Protein AF-A0A542SHE3-F1 (afdb_monomer_lite)

Radius of gyration: 23.33 Å; chains: 1; bounding box: 45×23×70 Å

pLDDT: mean 81.87, std 11.42, range [52.44, 94.69]

Foldseek 3Di:
DVVVVLVVLQVVLLVVQLVVQLCVVPPPPPDDDDPVVVVVSSVVSSVVVVVVLCVPPVVVLVLVLVLLVVLLVLLVLLLVCLVVVHQDDVVSLVVLVCVPVVCVDDRADPVSSVSSVVSSVLSVCVNVVNDDSVVSNVVSVVSSVVSVVVSVVSVDPSVSDPVVVVVD

Structure (mmCIF, N/CA/C/O backbone):
data_AF-A0A542SHE3-F1
#
_entry.id   AF-A0A542SHE3-F1
#
loop_
_atom_site.group_PDB
_atom_site.id
_atom_site.type_symbol
_atom_site.label_atom_id
_atom_site.label_alt_id
_atom_site.label_comp_id
_atom_site.label_asym_id
_atom_site.label_entity_id
_atom_site.label_seq_id
_atom_site.pdbx_PDB_ins_code
_atom_site.Cartn_x
_atom_site.Cartn_y
_atom_site.Cartn_z
_atom_site.occupancy
_atom_site.B_iso_or_equiv
_atom_site.auth_seq_id
_atom_site.auth_comp_id
_atom_site.auth_asym_id
_atom_site.auth_atom_id
_atom_site.pdbx_PDB_model_num
ATOM 1 N N . MET A 1 1 ? -11.956 3.349 -21.444 1.00 54.44 1 MET A N 1
ATOM 2 C CA . MET A 1 1 ? -11.222 4.499 -22.030 1.00 54.44 1 MET A CA 1
ATOM 3 C C . MET A 1 1 ? -9.915 4.855 -21.310 1.00 54.44 1 MET A C 1
ATOM 5 O O . MET A 1 1 ? -8.977 5.248 -21.987 1.00 54.44 1 MET A O 1
ATOM 9 N N . LYS A 1 2 ? -9.800 4.732 -19.973 1.00 64.06 2 LYS A N 1
ATOM 10 C CA . LYS A 1 2 ? -8.518 4.978 -19.272 1.00 64.06 2 LYS A CA 1
ATOM 11 C C . LYS A 1 2 ? -7.463 3.900 -19.569 1.00 64.06 2 LYS A C 1
ATOM 13 O O . LYS A 1 2 ? -6.350 4.257 -19.925 1.00 64.06 2 LYS A O 1
ATOM 18 N N . LEU A 1 3 ? -7.830 2.614 -19.522 1.00 66.06 3 LEU A N 1
ATOM 19 C CA . LEU A 1 3 ? -6.907 1.492 -19.765 1.00 66.06 3 LEU A CA 1
ATOM 20 C C . LEU A 1 3 ? -6.211 1.571 -21.133 1.00 66.06 3 LEU A C 1
ATOM 22 O O . LEU A 1 3 ? -4.993 1.491 -21.202 1.00 66.06 3 LEU A O 1
ATOM 26 N N . THR A 1 4 ? -6.973 1.795 -22.207 1.00 71.81 4 THR A N 1
ATOM 27 C CA . THR A 1 4 ? -6.429 1.910 -23.569 1.00 71.81 4 THR A CA 1
ATOM 28 C C . THR A 1 4 ? -5.427 3.052 -23.681 1.00 71.81 4 THR A C 1
ATOM 30 O O . THR A 1 4 ? -4.338 2.838 -24.191 1.00 71.81 4 THR A O 1
ATOM 33 N N . LYS A 1 5 ? -5.721 4.224 -23.099 1.00 73.50 5 LYS A N 1
ATOM 34 C CA . LYS A 1 5 ? -4.760 5.337 -23.034 1.00 73.50 5 LYS A CA 1
ATOM 35 C C . LYS A 1 5 ? -3.462 4.950 -22.320 1.00 73.50 5 LYS A C 1
ATOM 37 O O . LYS A 1 5 ? -2.396 5.308 -22.800 1.00 73.50 5 LYS A O 1
ATOM 42 N N . HIS A 1 6 ? -3.546 4.215 -21.207 1.00 68.75 6 HIS A N 1
ATOM 43 C CA . HIS A 1 6 ? -2.362 3.799 -20.446 1.00 68.75 6 HIS A CA 1
ATOM 44 C C . HIS A 1 6 ? -1.506 2.813 -21.247 1.00 68.75 6 HIS A C 1
ATOM 46 O O . HIS A 1 6 ? -0.297 2.986 -21.355 1.00 68.75 6 HIS A O 1
ATOM 52 N N . VAL A 1 7 ? -2.141 1.824 -21.875 1.00 70.38 7 VAL A N 1
ATOM 53 C CA . VAL A 1 7 ? -1.443 0.846 -22.716 1.00 70.38 7 VAL A CA 1
ATOM 54 C C . VAL A 1 7 ? -0.779 1.530 -23.915 1.00 70.38 7 VAL A C 1
ATOM 56 O O . VAL A 1 7 ? 0.398 1.297 -24.166 1.00 70.38 7 VAL A O 1
ATOM 59 N N . THR A 1 8 ? -1.481 2.423 -24.620 1.00 76.88 8 THR A N 1
ATOM 60 C CA . THR A 1 8 ? -0.921 3.132 -25.783 1.00 76.88 8 THR A CA 1
ATOM 61 C C . THR A 1 8 ? 0.242 4.052 -25.406 1.00 76.88 8 THR A C 1
ATOM 63 O O . THR A 1 8 ? 1.255 4.051 -26.100 1.00 76.88 8 THR A O 1
ATOM 66 N N . LEU A 1 9 ? 0.135 4.798 -24.299 1.00 78.12 9 LEU A N 1
ATOM 67 C CA . LEU A 1 9 ? 1.232 5.635 -23.792 1.00 78.12 9 LEU A CA 1
ATOM 68 C C . LEU A 1 9 ? 2.467 4.801 -23.446 1.00 78.12 9 LEU A C 1
ATOM 70 O O . LEU A 1 9 ? 3.574 5.181 -23.811 1.00 78.12 9 LEU A O 1
ATOM 74 N N . TYR A 1 10 ? 2.274 3.647 -22.804 1.00 74.75 10 TYR A N 1
ATOM 75 C CA . TYR A 1 10 ? 3.375 2.750 -22.468 1.00 74.75 10 TYR A CA 1
ATOM 76 C C . TYR A 1 10 ? 4.070 2.181 -23.713 1.00 74.75 10 TYR A C 1
ATOM 78 O O . TYR A 1 10 ? 5.296 2.158 -23.779 1.00 74.75 10 TYR A O 1
ATOM 86 N N . PHE A 1 11 ? 3.305 1.778 -24.733 1.00 77.62 11 PHE A N 1
ATOM 87 C CA . PHE A 1 11 ? 3.881 1.314 -26.000 1.00 77.62 11 PHE A CA 1
ATOM 88 C C . PHE A 1 11 ? 4.666 2.412 -26.727 1.00 77.62 11 PHE A C 1
ATOM 90 O O . PHE A 1 11 ? 5.756 2.145 -27.230 1.00 77.62 11 PHE A O 1
ATOM 97 N N . LEU A 1 12 ? 4.148 3.644 -26.756 1.00 82.94 12 LEU A N 1
ATOM 98 C CA . LEU A 1 12 ? 4.861 4.787 -27.333 1.00 82.94 12 LEU A CA 1
ATOM 99 C C . LEU A 1 12 ? 6.160 5.088 -26.580 1.00 82.94 12 LEU A C 1
ATOM 101 O O . LEU A 1 12 ? 7.180 5.347 -27.213 1.00 82.94 12 LEU A O 1
ATOM 105 N N . GLU A 1 13 ? 6.140 5.014 -25.248 1.00 80.69 13 GLU A N 1
ATOM 106 C CA . GLU A 1 13 ? 7.330 5.200 -24.417 1.00 80.69 13 GLU A CA 1
ATOM 107 C C . GLU A 1 13 ? 8.415 4.178 -24.758 1.00 80.69 13 GLU A C 1
ATOM 109 O O . GLU A 1 13 ? 9.558 4.555 -25.007 1.00 80.69 13 GLU A O 1
ATOM 114 N N . ILE A 1 14 ? 8.047 2.895 -24.831 1.00 81.88 14 ILE A N 1
ATOM 115 C CA . ILE A 1 14 ? 8.978 1.822 -25.183 1.00 81.88 14 ILE A CA 1
ATOM 116 C C . ILE A 1 14 ? 9.610 2.093 -26.548 1.00 81.88 14 ILE A C 1
ATOM 118 O O . ILE A 1 14 ? 10.832 2.040 -26.671 1.00 81.88 14 ILE A O 1
ATOM 122 N N . LEU A 1 15 ? 8.805 2.403 -27.568 1.00 82.50 15 LEU A N 1
ATOM 123 C CA . LEU A 1 15 ? 9.314 2.675 -28.914 1.00 82.50 15 LEU A CA 1
ATOM 124 C C . LEU A 1 15 ? 10.266 3.874 -28.924 1.00 82.50 15 LEU A C 1
ATOM 126 O O . LEU A 1 15 ? 11.344 3.802 -29.508 1.00 82.50 15 LEU A O 1
ATOM 130 N N . PHE A 1 16 ? 9.907 4.956 -28.238 1.00 85.38 16 PHE A N 1
ATOM 131 C CA . PHE A 1 16 ? 10.727 6.160 -28.192 1.00 85.38 16 PHE A CA 1
ATOM 132 C C . PHE A 1 16 ? 12.058 5.926 -27.467 1.00 85.38 16 PHE A C 1
ATOM 134 O O . PHE A 1 16 ? 13.121 6.249 -27.996 1.00 85.38 16 PHE A O 1
ATOM 141 N N . VAL A 1 17 ? 12.025 5.301 -26.287 1.00 83.75 17 VAL A N 1
ATOM 142 C CA . VAL A 1 17 ? 13.231 5.055 -25.486 1.00 83.75 17 VAL A CA 1
ATOM 143 C C . VAL A 1 17 ? 14.146 4.031 -26.151 1.00 83.75 17 VAL A C 1
ATOM 145 O O . VAL A 1 17 ? 15.357 4.233 -26.188 1.00 83.75 17 VAL A O 1
ATOM 148 N N . THR A 1 18 ? 13.594 2.962 -26.728 1.00 83.94 18 THR A N 1
ATOM 149 C CA . THR A 1 18 ? 14.404 1.981 -27.469 1.00 83.94 18 THR A CA 1
ATOM 150 C C . THR A 1 18 ? 15.080 2.612 -28.681 1.00 83.94 18 THR A C 1
ATOM 152 O O . THR A 1 18 ? 16.268 2.381 -28.882 1.00 83.94 18 THR A O 1
ATOM 155 N N . THR A 1 19 ? 14.384 3.487 -29.413 1.00 82.81 19 THR A N 1
ATOM 156 C CA . THR A 1 19 ? 14.971 4.238 -30.534 1.00 82.81 19 THR A CA 1
ATOM 157 C C . THR A 1 19 ? 16.119 5.142 -30.072 1.00 82.81 19 THR A C 1
ATOM 159 O O . THR A 1 19 ? 17.176 5.156 -30.698 1.00 82.81 19 THR A O 1
ATOM 162 N N . ILE A 1 20 ? 15.957 5.850 -28.946 1.00 84.44 20 ILE A N 1
ATOM 163 C CA . ILE A 1 20 ? 17.023 6.680 -28.360 1.00 84.44 20 ILE A CA 1
ATOM 164 C C . ILE A 1 20 ? 18.233 5.830 -27.967 1.00 84.44 20 ILE A C 1
ATOM 166 O O . ILE A 1 20 ? 19.362 6.199 -28.273 1.00 84.44 20 ILE A O 1
ATOM 170 N N . ILE A 1 21 ? 18.017 4.695 -27.299 1.00 83.69 21 ILE A N 1
ATOM 171 C CA . ILE A 1 21 ? 19.106 3.808 -26.871 1.00 83.69 21 ILE A CA 1
ATOM 172 C C . ILE A 1 21 ? 19.872 3.286 -28.090 1.00 83.69 21 ILE A C 1
ATOM 174 O O . ILE A 1 21 ? 21.097 3.364 -28.109 1.00 83.69 21 ILE A O 1
ATOM 178 N N . VAL A 1 22 ? 19.171 2.810 -29.124 1.00 83.31 22 VAL A N 1
ATOM 179 C CA . VAL A 1 22 ? 19.807 2.365 -30.374 1.00 83.31 22 VAL A CA 1
ATOM 180 C C . VAL A 1 22 ? 20.630 3.498 -30.992 1.00 83.31 22 VAL A C 1
ATOM 182 O O . VAL A 1 22 ? 21.789 3.285 -31.342 1.00 83.31 22 VAL A O 1
ATOM 185 N N . TYR A 1 23 ? 20.083 4.715 -31.045 1.00 82.06 23 TYR A N 1
ATOM 186 C CA . TYR A 1 23 ? 20.793 5.889 -31.556 1.00 82.06 23 TYR A CA 1
ATOM 187 C C . TYR A 1 23 ? 22.052 6.234 -30.741 1.00 82.06 23 TYR A C 1
ATOM 189 O O . TYR A 1 23 ? 23.081 6.570 -31.318 1.00 82.06 23 TYR A O 1
ATOM 197 N N . ILE A 1 24 ? 22.015 6.110 -29.410 1.00 82.56 24 ILE A N 1
ATOM 198 C CA . ILE A 1 24 ? 23.180 6.355 -28.542 1.00 82.56 24 ILE A CA 1
ATOM 199 C C . ILE A 1 24 ? 24.295 5.335 -28.802 1.00 82.56 24 ILE A C 1
ATOM 201 O O . ILE A 1 24 ? 25.465 5.709 -28.834 1.00 82.56 24 ILE A O 1
ATOM 205 N N . PHE A 1 25 ? 23.952 4.057 -28.976 1.00 77.12 25 PHE A N 1
ATOM 206 C CA . PHE A 1 25 ? 24.948 2.995 -29.144 1.00 77.12 25 PHE A CA 1
ATOM 207 C C . PHE A 1 25 ? 25.525 2.908 -30.562 1.00 77.12 25 PHE A C 1
ATOM 209 O O . PHE A 1 25 ? 26.681 2.518 -30.708 1.00 77.12 25 PHE A O 1
ATOM 216 N N . LYS A 1 26 ? 24.754 3.264 -31.595 1.00 71.56 26 LYS A N 1
ATOM 217 C CA . LYS A 1 26 ? 25.189 3.183 -33.001 1.00 71.56 26 LYS A CA 1
ATOM 218 C C . LYS A 1 26 ? 25.529 4.517 -33.660 1.00 71.56 26 LYS A C 1
ATOM 220 O O . LYS A 1 26 ? 26.174 4.524 -34.704 1.00 71.56 26 LYS A O 1
ATOM 225 N N . GLY A 1 27 ? 25.110 5.642 -33.089 1.00 64.31 27 GLY A N 1
ATOM 226 C CA . GLY A 1 27 ? 25.181 6.931 -33.773 1.00 64.31 27 GLY A CA 1
ATOM 227 C C . GLY A 1 27 ? 24.273 6.985 -35.012 1.00 64.31 27 GLY A C 1
ATOM 228 O O . GLY A 1 27 ? 23.316 6.223 -35.140 1.00 64.31 27 GLY A O 1
ATOM 229 N N . ALA A 1 28 ? 24.568 7.900 -35.938 1.00 58.75 28 ALA A N 1
ATOM 230 C CA . ALA A 1 28 ? 23.780 8.116 -37.158 1.00 58.75 28 ALA A CA 1
ATOM 231 C C . ALA A 1 28 ? 24.008 7.058 -38.263 1.00 58.75 28 ALA A C 1
ATOM 233 O O . ALA A 1 28 ? 23.394 7.149 -39.325 1.00 58.75 28 ALA A O 1
ATOM 234 N N . ASP A 1 29 ? 24.848 6.047 -38.024 1.00 57.75 29 ASP A N 1
ATOM 235 C CA . ASP A 1 29 ? 25.263 5.042 -39.014 1.00 57.75 29 ASP A CA 1
ATOM 236 C C . ASP A 1 29 ? 24.248 3.888 -39.159 1.00 57.75 29 ASP A C 1
ATOM 238 O O . ASP A 1 29 ? 24.573 2.708 -39.233 1.00 57.75 29 ASP A O 1
ATOM 242 N N . ILE A 1 30 ? 22.960 4.234 -39.219 1.00 59.12 30 ILE A N 1
ATOM 243 C CA . ILE A 1 30 ? 21.839 3.289 -39.403 1.00 59.12 30 ILE A CA 1
ATOM 244 C C . ILE A 1 30 ? 21.784 2.778 -40.868 1.00 59.12 30 ILE A C 1
ATOM 246 O O . ILE A 1 30 ? 20.921 1.990 -41.247 1.00 59.12 30 ILE A O 1
ATOM 250 N N . GLY A 1 31 ? 22.707 3.231 -41.722 1.00 55.91 31 GLY A N 1
ATOM 251 C CA . GLY A 1 31 ? 22.566 3.235 -43.177 1.00 55.91 31 GLY A CA 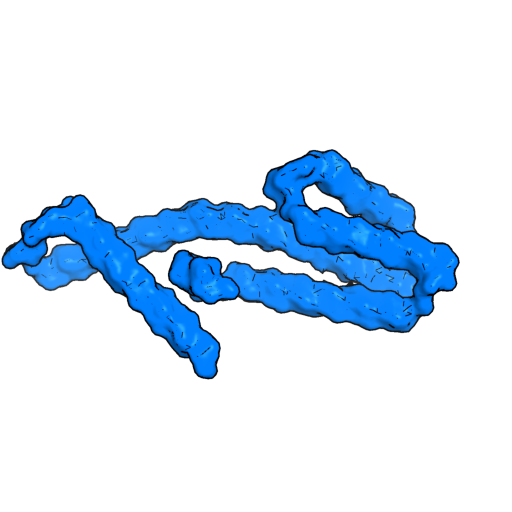1
ATOM 252 C C . GLY A 1 31 ? 22.761 1.914 -43.925 1.00 55.91 31 GLY A C 1
ATOM 253 O O . GLY A 1 31 ? 22.389 1.868 -45.094 1.00 55.91 31 GLY A O 1
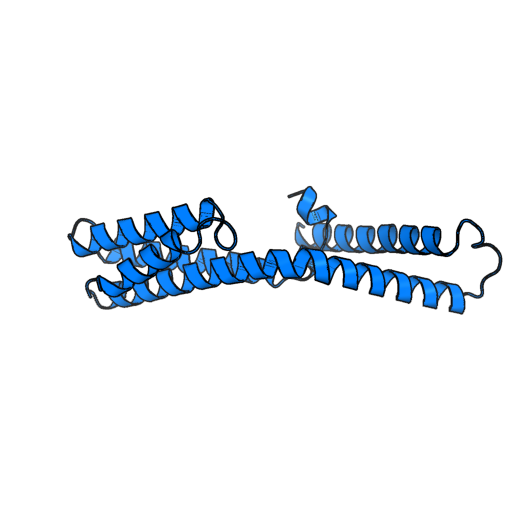ATOM 254 N N . MET A 1 32 ? 23.308 0.845 -43.334 1.00 56.03 32 MET A N 1
ATOM 255 C CA . MET A 1 32 ? 23.611 -0.390 -44.093 1.00 56.03 32 MET A CA 1
ATOM 256 C C . MET A 1 32 ? 23.497 -1.690 -43.282 1.00 56.03 32 MET A C 1
ATOM 258 O O . MET A 1 32 ? 24.250 -2.640 -43.488 1.00 56.03 32 MET A O 1
ATOM 262 N N . ASP A 1 33 ? 22.528 -1.769 -42.375 1.00 62.94 33 ASP A N 1
ATOM 263 C CA . ASP A 1 33 ? 22.308 -2.974 -41.579 1.00 62.94 33 ASP A CA 1
ATOM 264 C C . ASP A 1 33 ? 21.215 -3.893 -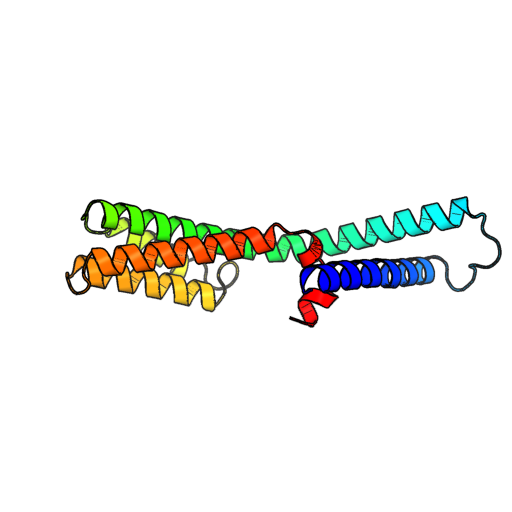42.128 1.00 62.94 33 ASP A C 1
ATOM 266 O O . ASP A 1 33 ? 20.172 -3.458 -42.614 1.00 62.94 33 ASP A O 1
ATOM 270 N N . SER A 1 34 ? 21.452 -5.203 -42.036 1.00 76.88 34 SER A N 1
ATOM 271 C CA . SER A 1 34 ? 20.435 -6.211 -42.337 1.00 76.88 34 SER A CA 1
ATOM 272 C C . SER A 1 34 ? 19.236 -6.066 -41.389 1.00 76.88 34 SER A C 1
ATOM 274 O O . SER A 1 34 ? 19.408 -5.790 -40.203 1.00 76.88 34 SER A O 1
ATOM 276 N N . LEU A 1 35 ? 18.018 -6.360 -41.856 1.00 74.88 35 LEU A N 1
ATOM 277 C CA . LEU A 1 35 ? 16.814 -6.331 -41.004 1.00 74.88 35 LEU A CA 1
ATOM 278 C C . LEU A 1 35 ? 16.977 -7.141 -39.702 1.00 74.88 35 LEU A C 1
ATOM 280 O O . LEU A 1 35 ? 16.419 -6.785 -38.664 1.00 74.88 35 LEU A O 1
ATOM 284 N N . LEU A 1 36 ? 17.768 -8.218 -39.742 1.00 79.19 36 LEU A N 1
ATOM 285 C CA . LEU A 1 36 ? 18.063 -9.050 -38.580 1.00 79.19 36 LEU A CA 1
ATOM 286 C C . LEU A 1 36 ? 18.971 -8.345 -37.558 1.00 79.19 36 LEU A C 1
ATOM 288 O O . LEU A 1 36 ? 18.753 -8.517 -36.358 1.00 79.19 36 LEU A O 1
ATOM 292 N N . SER A 1 37 ? 19.982 -7.582 -37.994 1.00 76.81 37 SER A N 1
ATOM 293 C CA . SER A 1 37 ? 20.849 -6.829 -37.073 1.00 76.81 37 SER A CA 1
ATOM 294 C C . SER A 1 37 ? 20.067 -5.707 -36.400 1.00 76.81 37 SER A C 1
ATOM 296 O O . SER A 1 37 ? 20.065 -5.637 -35.171 1.00 76.81 37 SER A O 1
ATOM 298 N N . THR A 1 38 ? 19.267 -4.957 -37.163 1.00 77.81 38 THR A N 1
ATOM 299 C CA . THR A 1 38 ? 18.358 -3.947 -36.602 1.00 77.81 38 THR A CA 1
ATOM 300 C C . THR A 1 38 ? 17.398 -4.560 -35.579 1.00 77.81 38 THR A C 1
ATOM 302 O O . THR A 1 38 ? 17.264 -4.051 -34.470 1.00 77.81 38 THR A O 1
ATOM 305 N N . PHE A 1 39 ? 16.763 -5.698 -35.885 1.00 80.12 39 PHE A N 1
ATOM 306 C CA . PHE A 1 39 ? 15.854 -6.350 -34.936 1.00 80.12 39 PHE A CA 1
ATOM 307 C C . PHE A 1 39 ? 16.556 -6.774 -33.635 1.00 80.12 39 PHE A C 1
ATOM 309 O O . PHE A 1 39 ? 16.036 -6.523 -32.546 1.00 80.12 39 PHE A O 1
ATOM 316 N N . LYS A 1 40 ? 17.751 -7.377 -33.722 1.00 82.50 40 LYS A N 1
ATOM 317 C CA . LYS A 1 40 ? 18.544 -7.767 -32.541 1.00 82.50 40 LYS A CA 1
ATOM 318 C C . LYS A 1 40 ? 18.874 -6.569 -31.651 1.00 82.50 40 LYS A C 1
ATOM 320 O O . LYS A 1 40 ? 18.826 -6.689 -30.429 1.00 82.50 40 LYS A O 1
ATOM 325 N N . GLU A 1 41 ? 19.165 -5.421 -32.247 1.00 82.25 41 GLU A N 1
ATOM 326 C CA . GLU A 1 41 ? 19.472 -4.189 -31.518 1.00 82.25 41 GLU A CA 1
ATOM 327 C C . GLU A 1 41 ? 18.258 -3.614 -30.803 1.00 82.25 41 GLU A C 1
ATOM 329 O O . GLU A 1 41 ? 18.372 -3.236 -29.640 1.00 82.25 41 GLU A O 1
ATOM 334 N N . TYR A 1 42 ? 17.084 -3.608 -31.440 1.00 83.12 42 TYR A N 1
ATOM 335 C CA . TYR A 1 42 ? 15.847 -3.199 -30.771 1.00 83.12 42 TYR A CA 1
ATOM 336 C C . TYR A 1 42 ? 15.492 -4.131 -29.608 1.00 83.12 42 TYR A C 1
ATOM 338 O O . TYR A 1 42 ? 15.079 -3.656 -28.550 1.00 83.12 42 TYR A O 1
ATOM 346 N N . VAL A 1 43 ? 15.702 -5.445 -29.759 1.00 85.56 43 VAL A N 1
ATOM 347 C CA . VAL A 1 43 ? 15.525 -6.407 -28.659 1.00 85.56 43 VAL A CA 1
ATOM 348 C C . VAL A 1 43 ? 16.507 -6.114 -27.523 1.00 85.56 43 VAL A C 1
ATOM 350 O O . VAL A 1 43 ? 16.093 -6.047 -26.365 1.00 85.56 43 VAL A O 1
ATOM 353 N N . PHE A 1 44 ? 17.785 -5.879 -27.831 1.00 86.06 44 PHE A N 1
ATOM 354 C CA . PHE A 1 44 ? 18.787 -5.515 -26.830 1.00 86.06 44 PHE A CA 1
ATOM 355 C C . PHE A 1 44 ? 18.422 -4.209 -26.108 1.00 86.06 44 PHE A C 1
ATOM 357 O O . PHE A 1 44 ? 18.336 -4.186 -24.880 1.00 86.06 44 PHE A O 1
ATOM 364 N N . ALA A 1 45 ? 18.114 -3.144 -26.848 1.00 85.44 45 ALA A N 1
ATOM 365 C CA . ALA A 1 45 ? 17.720 -1.853 -26.293 1.00 85.44 45 ALA A CA 1
ATOM 366 C C . ALA A 1 45 ? 16.473 -1.964 -25.406 1.00 85.44 45 ALA A C 1
ATOM 368 O O . ALA A 1 45 ? 16.421 -1.369 -24.329 1.00 85.44 45 ALA A O 1
ATOM 369 N N . TYR A 1 46 ? 15.496 -2.777 -25.817 1.00 85.81 46 TYR A N 1
ATOM 370 C CA . TYR A 1 46 ? 14.322 -3.079 -25.007 1.00 85.81 46 TYR A CA 1
ATOM 371 C C . TYR A 1 46 ? 14.700 -3.780 -23.701 1.00 85.81 46 TYR A C 1
ATOM 373 O O . TYR A 1 46 ? 14.269 -3.349 -22.633 1.00 85.81 46 TYR A O 1
ATOM 381 N N . THR A 1 47 ? 15.534 -4.822 -23.755 1.00 85.50 47 THR A N 1
ATOM 382 C CA . THR A 1 47 ? 15.980 -5.522 -22.539 1.00 85.50 47 THR A CA 1
ATOM 383 C C . THR A 1 47 ? 16.758 -4.613 -21.590 1.00 85.50 47 THR A C 1
ATOM 385 O O . THR A 1 47 ? 16.535 -4.669 -20.381 1.00 85.50 47 THR A O 1
ATOM 388 N N . LEU A 1 48 ? 17.604 -3.727 -22.120 1.00 85.62 48 LEU A N 1
ATOM 389 C CA . LEU A 1 48 ? 18.359 -2.762 -21.328 1.00 85.62 48 LEU A CA 1
ATOM 390 C C . LEU A 1 48 ? 17.431 -1.748 -20.651 1.00 85.62 48 LEU A C 1
ATOM 392 O O . LEU A 1 48 ? 17.542 -1.516 -19.448 1.00 85.62 48 LEU A O 1
ATOM 396 N N . TYR A 1 49 ? 16.474 -1.193 -21.397 1.00 83.94 49 TYR A N 1
ATOM 397 C CA . TYR A 1 49 ? 15.454 -0.303 -20.847 1.00 83.94 49 TYR A CA 1
ATOM 398 C C . TYR A 1 49 ? 14.638 -0.988 -19.745 1.00 83.94 49 TYR A C 1
ATOM 400 O O . TYR A 1 49 ? 14.465 -0.419 -18.668 1.00 83.94 49 TYR A O 1
ATOM 408 N N . GLN A 1 50 ? 14.207 -2.234 -19.959 1.00 81.62 50 GLN A N 1
ATOM 409 C CA . GLN A 1 50 ? 13.492 -3.005 -18.940 1.00 81.62 50 GLN A CA 1
ATOM 410 C C . GLN A 1 50 ? 14.345 -3.248 -17.690 1.00 81.62 50 GLN A C 1
ATOM 412 O O . GLN A 1 50 ? 13.824 -3.176 -16.580 1.00 81.62 50 GLN A O 1
ATOM 417 N N . LEU A 1 51 ? 15.653 -3.477 -17.831 1.00 82.81 51 LEU A N 1
ATOM 418 C CA . LEU A 1 51 ? 16.567 -3.645 -16.697 1.00 82.81 51 LEU A CA 1
ATOM 419 C C . LEU A 1 51 ? 16.721 -2.347 -15.890 1.00 82.81 51 LEU A C 1
ATOM 421 O O . LEU A 1 51 ? 16.702 -2.381 -14.654 1.00 82.81 51 LEU A O 1
ATOM 425 N N . ILE A 1 52 ? 16.805 -1.202 -16.573 1.00 81.38 52 ILE A N 1
ATOM 426 C CA . ILE A 1 52 ? 16.840 0.125 -15.940 1.00 81.38 52 ILE A CA 1
ATOM 427 C C . ILE A 1 52 ? 15.525 0.395 -15.205 1.00 81.38 52 ILE A C 1
ATOM 429 O O . ILE A 1 52 ? 15.548 0.752 -14.027 1.00 81.38 52 ILE A O 1
ATOM 433 N N . LEU A 1 53 ? 14.378 0.173 -15.858 1.00 78.06 53 LEU A N 1
ATOM 434 C CA . LEU A 1 53 ? 13.065 0.334 -15.233 1.00 78.06 53 LEU A CA 1
ATOM 435 C C . LEU A 1 53 ? 12.918 -0.556 -14.001 1.00 78.06 53 LEU A C 1
ATOM 437 O O . LEU A 1 53 ? 12.447 -0.101 -12.960 1.00 78.06 53 LEU A O 1
ATOM 441 N N . LEU A 1 54 ? 13.338 -1.817 -14.107 1.00 75.38 54 LEU A N 1
ATOM 442 C CA . LEU A 1 54 ? 13.275 -2.770 -13.012 1.00 75.38 54 LEU A CA 1
ATOM 443 C C . LEU A 1 54 ? 14.123 -2.279 -11.837 1.00 75.38 54 LEU A C 1
ATOM 445 O O . LEU A 1 54 ? 13.620 -2.209 -10.721 1.00 75.38 54 LEU A O 1
ATOM 449 N N . SER A 1 55 ? 15.364 -1.865 -12.086 1.00 73.75 55 SER A N 1
ATOM 450 C CA . SER A 1 55 ? 16.263 -1.370 -11.038 1.00 73.75 55 SER A CA 1
ATOM 451 C C . SER A 1 55 ? 15.742 -0.097 -10.363 1.00 73.75 55 SER A C 1
ATOM 453 O O . SER A 1 55 ? 15.758 0.002 -9.140 1.00 73.75 55 SER A O 1
ATOM 455 N N . VAL A 1 56 ? 15.242 0.874 -11.132 1.00 73.56 56 VAL A N 1
ATOM 456 C CA . VAL A 1 56 ? 14.827 2.183 -10.598 1.00 73.56 56 VAL A CA 1
ATOM 457 C C . VAL A 1 56 ? 13.444 2.126 -9.946 1.00 73.56 56 VAL A C 1
ATOM 459 O O . VAL A 1 56 ? 13.253 2.653 -8.848 1.00 73.56 56 VAL A O 1
ATOM 462 N N . PHE A 1 57 ? 12.467 1.487 -10.595 1.00 73.62 57 PHE A N 1
ATOM 463 C CA . PHE A 1 57 ? 11.079 1.504 -10.134 1.00 73.62 57 PHE A CA 1
ATOM 464 C C . PHE A 1 57 ? 10.729 0.340 -9.220 1.00 73.62 57 PHE A C 1
ATOM 466 O O . PHE A 1 57 ? 10.057 0.595 -8.225 1.00 73.62 57 PHE A O 1
ATOM 473 N N . LYS A 1 58 ? 11.214 -0.894 -9.448 1.00 73.62 58 LYS A N 1
ATOM 474 C CA . LYS A 1 58 ? 10.864 -1.988 -8.520 1.00 73.62 58 LYS A CA 1
ATOM 475 C C . LYS A 1 58 ? 11.432 -1.769 -7.130 1.00 73.62 58 LYS A C 1
ATOM 477 O O . LYS A 1 58 ? 10.755 -2.117 -6.175 1.00 73.62 58 LYS A O 1
ATOM 482 N N . LEU A 1 59 ? 12.635 -1.208 -6.990 1.00 72.81 59 LEU A N 1
ATOM 483 C CA . LEU A 1 59 ? 13.192 -0.941 -5.660 1.00 72.81 59 LEU A CA 1
ATOM 484 C C . LEU A 1 59 ? 12.352 0.096 -4.908 1.00 72.81 59 LEU A C 1
ATOM 486 O O . LEU A 1 59 ? 11.998 -0.115 -3.750 1.00 72.81 59 LEU A O 1
ATOM 490 N N . LYS A 1 60 ? 11.971 1.183 -5.585 1.00 78.38 60 LYS A N 1
ATOM 491 C CA . LYS A 1 60 ? 11.093 2.207 -5.012 1.00 78.38 60 LYS A CA 1
ATOM 492 C C . LYS A 1 60 ? 9.709 1.648 -4.673 1.00 78.38 60 LYS A C 1
ATOM 494 O O . LYS A 1 60 ? 9.195 1.905 -3.589 1.00 78.38 60 LYS A O 1
ATOM 499 N N . ASP A 1 61 ? 9.119 0.889 -5.590 1.00 80.50 61 ASP A N 1
ATOM 500 C CA . ASP A 1 61 ? 7.797 0.299 -5.405 1.00 80.50 61 ASP A CA 1
ATOM 501 C C . ASP A 1 61 ? 7.808 -0.779 -4.322 1.00 80.50 61 ASP A C 1
ATOM 503 O O . ASP A 1 61 ? 6.841 -0.880 -3.582 1.00 80.50 61 ASP A O 1
ATOM 507 N N . SER A 1 62 ? 8.899 -1.538 -4.171 1.00 81.00 62 SER A N 1
ATOM 508 C CA . SER A 1 62 ? 9.046 -2.539 -3.108 1.00 81.00 62 SER A CA 1
ATOM 509 C C . SER A 1 62 ? 8.932 -1.901 -1.729 1.00 81.00 62 SER A C 1
ATOM 511 O O . SER A 1 62 ? 8.185 -2.396 -0.896 1.00 81.00 62 SER A O 1
ATOM 513 N N . ILE A 1 63 ? 9.604 -0.766 -1.506 1.00 82.81 63 ILE A N 1
ATOM 514 C CA . ILE A 1 63 ? 9.532 -0.042 -0.226 1.00 82.81 63 ILE A CA 1
ATOM 515 C C . ILE A 1 63 ? 8.091 0.401 0.065 1.00 82.81 63 ILE A C 1
ATOM 517 O O . ILE A 1 63 ? 7.611 0.299 1.195 1.00 82.81 63 ILE A O 1
ATOM 521 N N . GLU A 1 64 ? 7.384 0.876 -0.960 1.00 86.00 64 GLU A N 1
ATOM 522 C CA . GLU A 1 64 ? 5.998 1.324 -0.832 1.00 86.00 64 GLU A CA 1
ATOM 523 C C . GLU A 1 64 ? 5.034 0.147 -0.596 1.00 86.00 64 GLU A C 1
ATOM 525 O O . GLU A 1 64 ? 4.159 0.228 0.267 1.00 86.00 64 GLU A O 1
ATOM 530 N N . ILE A 1 65 ? 5.226 -0.973 -1.303 1.00 87.69 65 ILE A N 1
ATOM 531 C CA . ILE A 1 65 ? 4.477 -2.224 -1.121 1.00 87.69 65 ILE A CA 1
ATOM 532 C C . ILE A 1 65 ? 4.669 -2.757 0.298 1.00 87.69 65 ILE A C 1
ATOM 534 O O . ILE A 1 65 ? 3.686 -3.124 0.943 1.00 87.69 65 ILE A O 1
ATOM 538 N N . ASP A 1 66 ? 5.900 -2.776 0.805 1.00 86.00 66 ASP A N 1
ATOM 539 C CA . ASP A 1 66 ? 6.203 -3.253 2.154 1.00 86.00 66 ASP A CA 1
ATOM 540 C C . ASP A 1 66 ? 5.493 -2.394 3.208 1.00 86.00 66 ASP A C 1
ATOM 542 O O . ASP A 1 66 ? 4.879 -2.915 4.145 1.00 86.00 66 ASP A O 1
ATOM 546 N N . ALA A 1 67 ? 5.500 -1.071 3.025 1.00 87.56 67 ALA A N 1
ATOM 547 C CA . ALA A 1 67 ? 4.797 -0.147 3.906 1.00 87.56 67 ALA A CA 1
ATOM 548 C C . ALA A 1 67 ? 3.272 -0.343 3.868 1.00 87.56 67 ALA A C 1
ATOM 550 O O . ALA A 1 67 ? 2.637 -0.432 4.922 1.00 87.56 67 ALA A O 1
ATOM 551 N N . LEU A 1 68 ? 2.681 -0.448 2.675 1.00 90.56 68 LEU A N 1
ATOM 552 C CA . LEU A 1 68 ? 1.246 -0.690 2.487 1.00 90.56 68 LEU A CA 1
ATOM 553 C C . LEU A 1 68 ? 0.814 -2.039 3.069 1.00 90.56 68 LEU A C 1
ATOM 555 O O . LEU A 1 68 ? -0.210 -2.122 3.746 1.00 90.56 68 LEU A O 1
ATOM 559 N N . THR A 1 69 ? 1.624 -3.077 2.872 1.00 90.44 69 THR A N 1
ATOM 560 C CA . THR A 1 69 ? 1.394 -4.416 3.429 1.00 90.44 69 THR A CA 1
ATOM 561 C C . THR A 1 69 ? 1.429 -4.382 4.953 1.00 90.44 69 THR A C 1
ATOM 563 O O . THR A 1 69 ? 0.556 -4.952 5.607 1.00 90.44 69 THR A O 1
ATOM 566 N N . ALA A 1 70 ? 2.386 -3.658 5.540 1.00 89.50 70 ALA A N 1
ATOM 567 C CA . ALA A 1 70 ? 2.466 -3.488 6.986 1.00 89.50 70 ALA A CA 1
ATOM 568 C C . ALA A 1 70 ? 1.267 -2.712 7.557 1.00 89.50 70 ALA A C 1
ATOM 570 O O . ALA A 1 70 ? 0.760 -3.079 8.617 1.00 89.50 70 ALA A O 1
ATOM 571 N N . MET A 1 71 ? 0.805 -1.658 6.874 1.00 91.38 71 MET A N 1
ATOM 572 C CA . MET A 1 71 ? -0.405 -0.928 7.269 1.00 91.38 71 MET A CA 1
ATOM 573 C C . MET A 1 71 ? -1.634 -1.835 7.212 1.00 91.38 71 MET A C 1
ATOM 575 O O . MET A 1 71 ? -2.375 -1.905 8.189 1.00 91.38 71 MET A O 1
ATOM 579 N N . LYS A 1 72 ? -1.800 -2.590 6.118 1.00 93.88 72 LYS A N 1
ATOM 580 C CA . LYS A 1 72 ? -2.918 -3.524 5.941 1.00 93.88 72 LYS A CA 1
ATOM 581 C C . LYS A 1 72 ? -2.938 -4.588 7.033 1.00 93.88 72 LYS A C 1
ATOM 583 O O . LYS A 1 72 ? -3.976 -4.797 7.645 1.00 93.88 72 LYS A O 1
ATOM 588 N N . TYR A 1 73 ? -1.788 -5.192 7.331 1.00 93.19 73 TYR A N 1
ATOM 589 C CA . TYR A 1 73 ? -1.665 -6.192 8.391 1.00 93.19 73 TYR A CA 1
ATOM 590 C C . TYR A 1 73 ? -2.203 -5.683 9.736 1.00 93.19 73 TYR A C 1
ATOM 592 O O . TYR A 1 73 ? -2.981 -6.369 10.395 1.00 93.19 73 TYR A O 1
ATOM 600 N N . HIS A 1 74 ? -1.824 -4.466 10.134 1.00 93.12 74 HIS A N 1
ATOM 601 C CA . HIS A 1 74 ? -2.285 -3.878 11.394 1.00 93.12 74 HIS A CA 1
ATOM 602 C C . HIS A 1 74 ? -3.775 -3.533 11.365 1.00 93.12 74 HIS A C 1
ATOM 604 O O . HIS A 1 74 ? -4.479 -3.790 12.340 1.00 93.12 74 HIS A O 1
ATOM 610 N N . THR A 1 75 ? -4.269 -3.004 10.245 1.00 94.50 75 THR A N 1
ATOM 611 C CA . THR A 1 75 ? -5.694 -2.703 10.050 1.00 94.50 75 THR A CA 1
ATOM 612 C C . THR A 1 75 ? -6.554 -3.965 10.132 1.00 94.50 75 THR A C 1
ATOM 614 O O . THR A 1 75 ? -7.523 -3.984 10.890 1.00 94.50 75 THR A O 1
ATOM 617 N N . ASP A 1 76 ? -6.170 -5.037 9.435 1.00 94.12 76 ASP A N 1
ATOM 618 C CA . ASP A 1 76 ? -6.875 -6.327 9.439 1.00 94.12 76 ASP A CA 1
ATOM 619 C C . ASP A 1 76 ? -6.855 -6.968 10.833 1.00 94.12 76 ASP A C 1
ATOM 621 O O . ASP A 1 76 ? -7.856 -7.514 11.313 1.00 94.12 76 ASP A O 1
ATOM 625 N N . LYS A 1 77 ? -5.724 -6.855 11.535 1.00 93.88 77 LYS A N 1
ATOM 626 C CA . LYS A 1 77 ? -5.589 -7.366 12.898 1.00 93.88 77 LYS A CA 1
ATOM 627 C C . LYS A 1 77 ? -6.489 -6.614 13.878 1.00 93.88 77 LYS A C 1
ATOM 629 O O . LYS A 1 77 ? -7.189 -7.242 14.670 1.00 93.88 77 LYS A O 1
ATOM 634 N N . PHE A 1 78 ? -6.540 -5.284 13.798 1.00 94.31 78 PHE A N 1
ATOM 635 C CA . PHE A 1 78 ? -7.459 -4.479 14.611 1.00 94.31 78 PHE A CA 1
ATOM 636 C C . PHE A 1 78 ? -8.917 -4.780 14.270 1.00 94.31 78 PHE A C 1
ATOM 638 O O . PHE A 1 78 ? -9.729 -4.939 15.180 1.00 94.31 78 PHE A O 1
ATOM 645 N N . GLN A 1 79 ? -9.242 -4.934 12.984 1.00 94.50 79 GLN A N 1
ATOM 646 C CA . GLN A 1 79 ? -10.580 -5.319 12.545 1.00 94.50 79 GLN A CA 1
ATOM 647 C C . GLN A 1 79 ? -11.003 -6.646 13.178 1.00 94.50 79 GLN A C 1
ATOM 649 O O . GLN A 1 79 ? -12.121 -6.744 13.677 1.00 94.50 79 GLN A O 1
ATOM 654 N N . THR A 1 80 ? -10.101 -7.627 13.224 1.00 93.75 80 THR A N 1
ATOM 655 C CA . THR A 1 80 ? -10.361 -8.943 13.821 1.00 93.75 80 THR A CA 1
ATOM 656 C C . THR A 1 80 ? -10.730 -8.820 15.303 1.00 93.75 80 THR A C 1
ATOM 658 O O . THR A 1 80 ? -11.740 -9.374 15.729 1.00 93.75 80 THR A O 1
ATOM 661 N N . TYR A 1 81 ? -9.983 -8.046 16.101 1.00 93.62 81 TYR A N 1
ATOM 662 C CA . TYR A 1 81 ? -10.344 -7.824 17.511 1.00 93.62 81 TYR A CA 1
ATOM 663 C C . TYR A 1 81 ? -11.731 -7.190 17.655 1.00 93.62 81 TYR A C 1
ATOM 665 O O . TYR A 1 81 ? -12.567 -7.678 18.418 1.00 93.62 81 TYR A O 1
ATOM 673 N N . VAL A 1 82 ? -11.999 -6.147 16.866 1.00 93.50 82 VAL A N 1
ATOM 674 C CA . VAL A 1 82 ? -13.272 -5.419 16.896 1.00 93.50 82 VAL A CA 1
ATOM 675 C C . VAL A 1 82 ? -14.435 -6.319 16.468 1.00 93.50 82 VAL A C 1
ATOM 677 O O . VAL A 1 82 ? -15.505 -6.257 17.073 1.00 93.50 82 VAL A O 1
ATOM 680 N N . GLU A 1 83 ? -14.253 -7.194 15.474 1.00 92.38 83 GLU A N 1
ATOM 681 C CA . GLU A 1 83 ? -15.272 -8.153 15.022 1.00 92.38 83 GLU A CA 1
ATOM 682 C C . GLU A 1 83 ? -15.779 -9.039 16.164 1.00 92.38 83 GLU A C 1
ATOM 684 O O . GLU A 1 83 ? -16.995 -9.215 16.306 1.00 92.38 83 GLU A O 1
ATOM 689 N N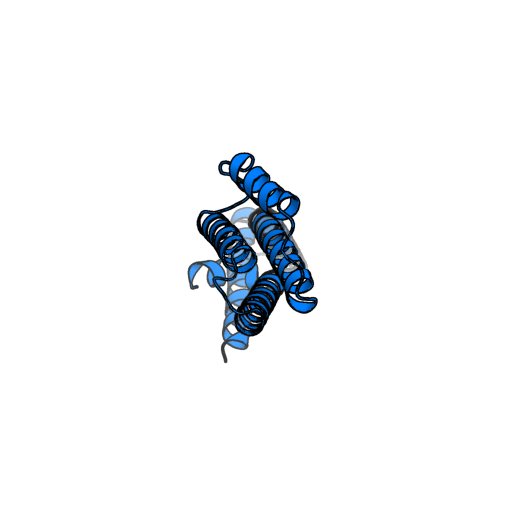 . PHE A 1 84 ? -14.878 -9.481 17.039 1.00 92.69 84 PHE A N 1
ATOM 690 C CA . PHE A 1 84 ? -15.195 -10.297 18.212 1.00 92.69 84 PHE A CA 1
ATOM 691 C C . PHE A 1 84 ? -15.495 -9.486 19.484 1.00 92.69 84 PHE A C 1
ATOM 693 O O . PHE A 1 84 ? -15.589 -10.066 20.558 1.00 92.69 84 PHE A O 1
ATOM 700 N N . SER A 1 85 ? -15.703 -8.164 19.381 1.00 90.12 85 SER A N 1
ATOM 701 C CA . SER A 1 85 ? -15.924 -7.264 20.535 1.00 90.12 85 SER A CA 1
ATOM 702 C C . SER A 1 85 ? -14.773 -7.242 21.550 1.00 90.12 85 SER A C 1
ATOM 704 O O . SER A 1 85 ? -14.980 -6.892 22.711 1.00 90.12 85 SER A O 1
ATOM 706 N N . ASN A 1 86 ? -13.569 -7.624 21.136 1.00 91.62 86 ASN A N 1
ATOM 707 C CA . ASN A 1 86 ? -12.408 -7.645 22.010 1.00 91.62 86 ASN A CA 1
ATOM 708 C C . ASN A 1 86 ? -11.717 -6.286 21.988 1.00 91.62 86 ASN A C 1
ATOM 710 O O . ASN A 1 86 ? -11.544 -5.689 20.925 1.00 91.62 86 ASN A O 1
ATOM 714 N N . LYS A 1 87 ? -11.245 -5.834 23.154 1.00 91.75 87 LYS A N 1
ATOM 715 C CA . LYS A 1 87 ? -10.336 -4.685 23.227 1.00 91.75 87 LYS A CA 1
ATOM 716 C C . LYS A 1 87 ? -9.057 -4.999 22.453 1.00 91.75 87 LYS A C 1
ATOM 718 O O . LYS A 1 87 ? -8.560 -6.125 22.483 1.00 91.75 87 LYS A O 1
ATOM 723 N N . ILE A 1 88 ? -8.521 -3.993 21.775 1.00 92.50 88 ILE A N 1
ATOM 724 C CA . ILE A 1 88 ? -7.257 -4.110 21.052 1.00 92.50 88 ILE A CA 1
ATOM 725 C C . ILE A 1 88 ? -6.128 -4.157 22.096 1.00 92.50 88 ILE A C 1
ATOM 727 O O . ILE A 1 88 ? -6.034 -3.225 22.903 1.00 92.50 88 ILE A O 1
ATOM 731 N N . PRO A 1 89 ? -5.279 -5.200 22.114 1.00 92.12 89 PRO A N 1
ATOM 732 C CA . PRO A 1 89 ? -4.216 -5.323 23.109 1.00 92.12 89 PRO A CA 1
ATOM 733 C C . PRO A 1 89 ? -3.227 -4.153 23.045 1.00 92.12 89 PRO A C 1
ATOM 735 O O . PRO A 1 89 ? -2.945 -3.609 21.972 1.00 92.12 89 PRO A O 1
ATOM 738 N N . LYS A 1 90 ? -2.685 -3.750 24.200 1.00 90.06 90 LYS A N 1
ATOM 739 C CA . LYS A 1 90 ? -1.732 -2.628 24.272 1.00 90.06 90 LYS A CA 1
ATOM 740 C C . LYS A 1 90 ? -0.427 -2.962 23.559 1.00 90.06 90 LYS A C 1
ATOM 742 O O . LYS A 1 90 ? 0.153 -2.086 22.926 1.00 90.06 90 LYS A O 1
ATOM 747 N N . GLU A 1 91 ? -0.031 -4.227 23.600 1.00 90.81 91 GLU A N 1
ATOM 748 C CA . GLU A 1 91 ? 1.151 -4.771 22.941 1.00 90.81 91 GLU A CA 1
ATOM 749 C C . GLU A 1 91 ? 1.095 -4.502 21.431 1.00 90.81 91 GLU A C 1
ATOM 751 O O . GLU A 1 91 ? 2.076 -4.074 20.827 1.00 90.81 91 GLU A O 1
ATOM 756 N N . GLU A 1 92 ? -0.081 -4.649 20.816 1.00 90.25 92 GLU A N 1
ATOM 757 C CA . GLU A 1 92 ? -0.268 -4.378 19.387 1.00 90.25 92 GLU A CA 1
ATOM 758 C C . GLU A 1 92 ? -0.123 -2.890 19.051 1.00 90.25 92 GLU A C 1
ATOM 760 O O . GLU A 1 92 ? 0.456 -2.520 18.029 1.00 90.25 92 GLU A O 1
ATOM 765 N N . ILE A 1 93 ? -0.606 -2.017 19.935 1.00 89.31 93 ILE A N 1
ATOM 766 C CA . ILE A 1 93 ? -0.453 -0.566 19.798 1.00 89.31 93 ILE A CA 1
ATOM 767 C C . ILE A 1 93 ? 1.023 -0.168 19.965 1.00 89.31 93 ILE A C 1
ATOM 769 O O . ILE A 1 93 ? 1.534 0.678 19.224 1.00 89.31 93 ILE A O 1
ATOM 773 N N . GLU A 1 94 ? 1.732 -0.782 20.911 1.00 88.62 94 GLU A N 1
ATOM 774 C CA . GLU A 1 94 ? 3.159 -0.556 21.147 1.00 88.62 94 GLU A CA 1
ATOM 775 C C . GLU A 1 94 ? 4.025 -1.008 19.971 1.00 88.62 94 GLU A C 1
ATOM 777 O O . GLU A 1 94 ? 4.924 -0.269 19.574 1.00 88.62 94 GLU A O 1
ATOM 782 N N . LEU A 1 95 ? 3.710 -2.138 19.331 1.00 87.00 95 LEU A N 1
ATOM 783 C CA . LEU A 1 95 ? 4.410 -2.587 18.122 1.00 87.00 95 LEU A CA 1
ATOM 784 C C . LEU A 1 95 ? 4.368 -1.537 17.001 1.00 87.00 95 LEU A C 1
ATOM 786 O O . LEU A 1 95 ? 5.365 -1.327 16.303 1.00 87.00 95 LEU A O 1
ATOM 790 N N . ILE A 1 96 ? 3.237 -0.845 16.828 1.00 87.25 96 ILE A N 1
ATOM 791 C CA . ILE A 1 96 ? 3.125 0.245 15.849 1.00 87.25 96 ILE A CA 1
ATOM 792 C C . ILE A 1 96 ? 3.967 1.451 16.290 1.00 87.25 96 ILE A C 1
ATOM 794 O O . ILE A 1 96 ? 4.693 2.017 15.471 1.00 87.25 96 ILE A O 1
ATOM 798 N N . ASN A 1 97 ? 3.927 1.823 17.572 1.00 85.19 97 ASN A N 1
ATOM 799 C CA . ASN A 1 97 ? 4.740 2.923 18.105 1.00 85.19 97 ASN A CA 1
ATOM 800 C C . ASN A 1 97 ? 6.244 2.668 17.941 1.00 85.19 97 ASN A C 1
ATOM 802 O O . ASN A 1 97 ? 6.972 3.567 17.521 1.00 85.19 97 ASN A O 1
ATOM 806 N N . ILE A 1 98 ? 6.703 1.441 18.197 1.00 84.19 98 ILE A N 1
ATOM 807 C CA . ILE A 1 98 ? 8.094 1.027 17.989 1.00 84.19 98 ILE A CA 1
ATOM 808 C C . ILE A 1 98 ? 8.465 1.168 16.511 1.00 84.19 98 ILE A C 1
ATOM 810 O O . ILE A 1 98 ? 9.479 1.790 16.193 1.00 84.19 98 ILE A O 1
ATOM 814 N N . LYS A 1 99 ? 7.618 0.687 15.588 1.00 80.62 99 LYS A N 1
ATOM 815 C CA . LYS A 1 99 ? 7.844 0.851 14.141 1.00 80.62 99 LYS A CA 1
ATOM 816 C C . LYS A 1 99 ? 7.926 2.321 13.721 1.00 80.62 99 LYS A C 1
ATOM 818 O O . LYS A 1 99 ? 8.739 2.647 12.856 1.00 80.62 99 LYS A O 1
ATOM 823 N N . LEU A 1 100 ? 7.114 3.197 14.315 1.00 81.94 100 LEU A N 1
ATOM 824 C CA . LEU A 1 100 ? 7.141 4.641 14.059 1.00 81.94 100 LEU A CA 1
ATOM 825 C C . LEU A 1 100 ? 8.393 5.323 14.632 1.00 81.94 100 LEU A C 1
ATOM 827 O O . LEU A 1 100 ? 8.900 6.260 14.015 1.00 81.94 100 LEU A O 1
ATOM 831 N N . ALA A 1 101 ? 8.891 4.863 15.783 1.00 76.75 101 ALA A N 1
ATOM 832 C CA . ALA A 1 101 ? 10.082 5.400 16.437 1.00 76.75 101 ALA A CA 1
ATOM 833 C C . ALA A 1 101 ? 11.386 4.938 15.763 1.00 76.75 101 ALA A C 1
ATOM 835 O O . ALA A 1 101 ? 12.296 5.743 15.574 1.00 76.75 101 ALA A O 1
ATOM 836 N N . GLN A 1 102 ? 11.468 3.664 15.366 1.00 70.75 102 GLN A N 1
ATOM 837 C CA . GLN A 1 102 ? 12.667 3.065 14.770 1.00 70.75 102 GLN A CA 1
ATOM 838 C C . GLN A 1 102 ? 12.851 3.441 13.289 1.00 70.75 102 GLN A C 1
ATOM 840 O O . GLN A 1 102 ? 13.975 3.659 12.844 1.00 70.75 102 GLN A O 1
ATOM 845 N N . ASN A 1 103 ? 11.772 3.592 12.510 1.00 65.50 103 ASN A N 1
ATOM 846 C CA . ASN A 1 103 ?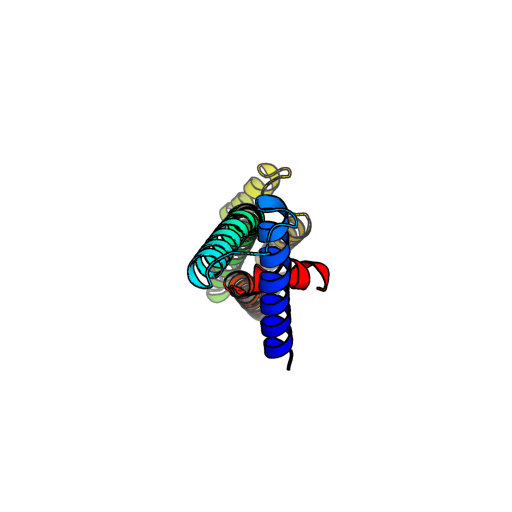 11.864 3.937 11.083 1.00 65.50 103 ASN A CA 1
ATOM 847 C C . ASN A 1 103 ? 11.911 5.451 10.855 1.00 65.50 103 ASN A C 1
ATOM 849 O O . ASN A 1 103 ? 11.025 6.028 10.219 1.00 65.50 103 ASN A O 1
ATOM 853 N N . GLN A 1 104 ? 12.946 6.129 11.354 1.00 56.41 104 GLN A N 1
ATOM 854 C CA . GLN A 1 104 ? 12.940 7.591 11.405 1.00 56.41 104 GLN A CA 1
ATOM 855 C C . GLN A 1 104 ? 12.841 8.299 10.044 1.00 56.41 104 GLN A C 1
ATOM 857 O O . GLN A 1 104 ? 12.308 9.405 10.046 1.00 56.41 104 GLN A O 1
ATOM 862 N N . LYS A 1 105 ? 13.176 7.691 8.887 1.00 54.94 105 LYS A N 1
ATOM 863 C CA . LYS A 1 105 ? 12.986 8.337 7.557 1.00 54.94 105 LYS A CA 1
ATOM 864 C C . LYS A 1 105 ? 12.885 7.432 6.312 1.00 54.94 105 LYS A C 1
ATOM 866 O O . LYS A 1 105 ? 12.253 7.866 5.359 1.00 54.94 105 LYS A O 1
ATOM 871 N N . MET A 1 106 ? 13.457 6.221 6.288 1.00 54.28 106 MET A N 1
ATOM 872 C CA . MET A 1 106 ? 13.646 5.494 5.013 1.00 54.28 106 MET A CA 1
ATOM 873 C C . MET A 1 106 ? 12.453 4.654 4.523 1.00 54.28 106 MET A C 1
ATOM 875 O O . MET A 1 106 ? 12.172 4.674 3.332 1.00 54.28 106 MET A O 1
ATOM 879 N N . THR A 1 107 ? 11.728 3.955 5.402 1.00 66.50 107 THR A N 1
ATOM 880 C CA . THR A 1 107 ? 10.726 2.952 4.964 1.00 66.50 107 THR A CA 1
ATOM 881 C C . THR A 1 107 ? 9.286 3.470 4.959 1.00 66.50 107 THR A C 1
ATOM 883 O O . THR A 1 107 ? 8.444 3.001 4.204 1.00 66.50 107 THR A O 1
ATOM 886 N N . LEU A 1 108 ? 8.974 4.450 5.813 1.00 76.50 108 LEU A N 1
ATOM 887 C CA . LEU A 1 108 ? 7.629 5.016 5.951 1.00 76.50 108 LEU A CA 1
ATOM 888 C C . LEU A 1 108 ? 7.650 6.501 5.602 1.00 76.50 108 LEU A C 1
ATOM 890 O O . LEU A 1 108 ? 8.257 7.298 6.332 1.00 76.50 108 LEU A O 1
ATOM 894 N N . ASN A 1 109 ? 6.944 6.864 4.530 1.00 83.25 109 ASN A N 1
ATOM 895 C CA . ASN A 1 109 ? 6.704 8.252 4.150 1.00 83.25 109 ASN A CA 1
ATOM 896 C C . ASN A 1 109 ? 5.782 8.960 5.175 1.00 83.25 109 ASN A C 1
ATOM 898 O O . ASN A 1 109 ? 5.269 8.352 6.120 1.00 83.25 109 ASN A O 1
ATOM 902 N N . THR A 1 110 ? 5.584 10.271 5.022 1.00 85.31 110 THR A N 1
ATOM 903 C CA . THR A 1 110 ? 4.753 11.073 5.939 1.00 85.31 110 THR A CA 1
ATOM 904 C C . THR A 1 110 ? 3.305 10.588 6.002 1.00 85.31 110 THR A C 1
ATOM 906 O O . THR A 1 110 ? 2.766 10.470 7.102 1.00 85.31 110 THR A O 1
ATOM 909 N N . LYS A 1 111 ? 2.712 10.223 4.858 1.00 86.50 111 LYS A N 1
ATOM 910 C CA . LYS A 1 111 ? 1.336 9.711 4.769 1.00 86.50 111 LYS A CA 1
ATOM 911 C C . LYS A 1 111 ? 1.168 8.387 5.513 1.00 86.50 111 LYS A C 1
ATOM 913 O O . LYS A 1 111 ? 0.210 8.219 6.258 1.00 86.50 111 LYS A O 1
ATOM 918 N N . HIS A 1 112 ? 2.123 7.467 5.384 1.00 88.50 112 HIS A N 1
ATOM 919 C CA . HIS A 1 112 ? 2.095 6.179 6.083 1.00 88.50 112 HIS A CA 1
ATOM 920 C C . HIS A 1 112 ? 2.164 6.357 7.598 1.00 88.50 112 HIS A C 1
ATOM 922 O O . HIS A 1 112 ? 1.468 5.682 8.353 1.00 88.50 112 HIS A O 1
ATOM 928 N N . ARG A 1 113 ? 2.988 7.301 8.062 1.00 87.75 113 ARG A N 1
ATOM 929 C CA . ARG A 1 113 ? 3.082 7.618 9.493 1.00 87.75 113 ARG A CA 1
ATOM 930 C C . ARG A 1 113 ? 1.793 8.214 10.023 1.00 87.75 113 ARG A C 1
ATOM 932 O O . ARG A 1 113 ? 1.379 7.864 11.122 1.00 87.75 113 ARG A O 1
ATOM 939 N N . GLU A 1 114 ? 1.187 9.122 9.268 1.00 90.69 114 GLU A N 1
ATOM 940 C CA . GLU A 1 114 ? -0.096 9.719 9.622 1.00 90.69 114 GLU A CA 1
ATOM 941 C C . GLU A 1 114 ? -1.193 8.656 9.708 1.00 90.69 114 GLU A C 1
ATOM 943 O O . GLU A 1 114 ? -1.894 8.588 10.716 1.00 90.69 114 GLU A O 1
ATOM 948 N N . TYR A 1 115 ? -1.257 7.751 8.728 1.00 92.38 115 TYR A N 1
ATOM 949 C CA . TYR A 1 115 ? -2.174 6.616 8.745 1.00 92.38 115 TYR A CA 1
ATOM 950 C C . TYR A 1 115 ? -2.007 5.756 10.005 1.00 92.38 115 TYR A C 1
ATOM 952 O O . TYR A 1 115 ? -2.970 5.519 10.730 1.00 92.38 115 TYR A O 1
ATOM 960 N N . LEU A 1 116 ? -0.777 5.336 10.318 1.00 91.38 116 LEU A N 1
ATOM 961 C CA . LEU A 1 116 ? -0.500 4.504 11.494 1.00 91.38 116 LEU A CA 1
ATOM 962 C C . LEU A 1 116 ? -0.805 5.227 12.816 1.00 91.38 116 LEU A C 1
ATOM 964 O O . LEU A 1 116 ? -1.307 4.606 13.751 1.00 91.38 116 LEU A O 1
ATOM 968 N N . ARG A 1 117 ? -0.548 6.538 12.903 1.00 92.12 117 ARG A N 1
ATOM 969 C CA . ARG A 1 117 ? -0.934 7.352 14.070 1.00 92.12 117 ARG A CA 1
ATOM 970 C C . ARG A 1 117 ? -2.448 7.427 14.225 1.00 92.12 117 ARG A C 1
ATOM 972 O O . ARG A 1 117 ? -2.946 7.266 15.337 1.00 92.12 117 ARG A O 1
ATOM 979 N N . ASN A 1 118 ? -3.172 7.621 13.125 1.00 93.38 118 ASN A N 1
ATOM 980 C CA . ASN A 1 118 ? -4.631 7.613 13.128 1.00 93.38 118 ASN A CA 1
ATOM 981 C C . ASN A 1 118 ? -5.171 6.243 13.548 1.00 93.38 118 ASN A C 1
ATOM 983 O O . ASN A 1 118 ? -6.081 6.178 14.370 1.00 93.38 118 ASN A O 1
ATOM 987 N N . LEU A 1 119 ? -4.568 5.153 13.069 1.00 93.06 119 LEU A N 1
ATOM 988 C CA . LEU A 1 119 ? -4.932 3.793 13.457 1.00 93.06 119 LEU A CA 1
ATOM 989 C C . LEU A 1 119 ? -4.751 3.563 14.968 1.00 93.06 119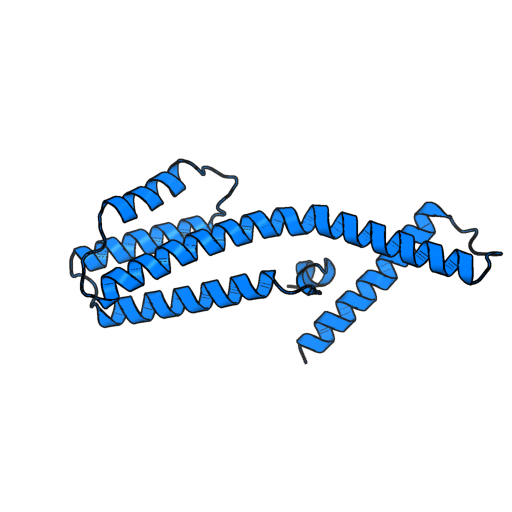 LEU A C 1
ATOM 991 O O . LEU A 1 119 ? -5.656 3.052 15.627 1.00 93.06 119 LEU A O 1
ATOM 995 N N . ILE A 1 120 ? -3.626 4.013 15.541 1.00 93.31 120 ILE A N 1
ATOM 996 C CA . ILE A 1 120 ? -3.388 3.990 16.995 1.00 93.31 120 ILE A CA 1
ATOM 997 C C . ILE A 1 120 ? -4.454 4.800 17.739 1.00 93.31 120 ILE A C 1
ATOM 999 O O . ILE A 1 120 ? -4.982 4.341 18.753 1.00 93.31 120 ILE A O 1
ATOM 1003 N N . GLN A 1 121 ? -4.765 6.008 17.265 1.00 93.88 121 GLN A N 1
ATOM 1004 C CA . GLN A 1 121 ? -5.730 6.879 17.930 1.00 93.88 121 GLN A CA 1
ATOM 1005 C C . GLN A 1 121 ? -7.130 6.262 17.939 1.00 93.88 121 GLN A C 1
ATOM 1007 O O . GLN A 1 121 ? -7.800 6.259 18.968 1.00 93.88 121 GLN A O 1
ATOM 1012 N N . ILE A 1 122 ? -7.550 5.692 16.812 1.00 92.88 122 ILE A N 1
ATOM 1013 C CA . ILE A 1 122 ? -8.839 5.017 16.683 1.00 92.88 122 ILE A CA 1
ATOM 1014 C C . ILE A 1 122 ? -8.905 3.797 17.615 1.00 92.88 122 ILE A C 1
ATOM 1016 O O . ILE A 1 122 ? -9.908 3.614 18.303 1.00 92.88 122 ILE A O 1
ATOM 1020 N N . ALA A 1 123 ? -7.829 3.010 17.708 1.00 92.38 123 ALA A N 1
ATOM 1021 C CA . ALA A 1 123 ? -7.756 1.875 18.626 1.00 92.38 123 ALA A CA 1
ATOM 1022 C C . ALA A 1 123 ? -7.866 2.294 20.100 1.00 92.38 123 ALA A C 1
ATOM 1024 O O . ALA A 1 123 ? -8.578 1.661 20.879 1.00 92.38 123 ALA A O 1
ATOM 1025 N N . LYS A 1 124 ? -7.207 3.394 20.489 1.00 93.31 124 LYS A N 1
ATOM 1026 C CA . LYS A 1 124 ? -7.331 3.964 21.840 1.00 93.31 124 LYS A CA 1
ATOM 1027 C C . LYS A 1 124 ? -8.755 4.429 22.129 1.00 93.31 124 LYS A C 1
ATOM 1029 O O . LYS A 1 124 ? -9.281 4.127 23.194 1.00 93.31 124 LYS A O 1
ATOM 1034 N N . ASN A 1 125 ? -9.376 5.133 21.184 1.00 93.44 125 ASN A N 1
ATOM 1035 C CA . ASN A 1 125 ? -10.746 5.613 21.334 1.00 93.44 125 ASN A CA 1
ATOM 1036 C C . ASN A 1 125 ? -11.731 4.449 21.510 1.00 93.44 125 ASN A C 1
ATOM 1038 O O . ASN A 1 125 ? -12.592 4.513 22.378 1.00 93.44 125 ASN A O 1
ATOM 1042 N N . TYR A 1 126 ? -11.560 3.365 20.753 1.00 93.19 126 TYR A N 1
ATOM 1043 C CA . TYR A 1 126 ? -12.360 2.151 20.908 1.00 93.19 126 TYR A CA 1
ATOM 1044 C C . TYR A 1 126 ? -12.186 1.480 22.269 1.00 93.19 126 TYR A C 1
ATOM 1046 O O . TYR A 1 126 ? -13.164 1.158 22.929 1.00 93.19 126 TYR A O 1
ATOM 1054 N N . ASN A 1 127 ? -10.943 1.309 22.724 1.00 93.06 127 ASN A N 1
ATOM 1055 C CA . ASN A 1 127 ? -10.662 0.688 24.021 1.00 93.06 127 ASN A CA 1
ATOM 1056 C C . ASN A 1 127 ? -11.214 1.486 25.216 1.00 93.06 127 ASN A C 1
ATOM 1058 O O . ASN A 1 127 ? -11.425 0.900 26.285 1.00 93.06 127 ASN A O 1
ATOM 1062 N N . ASN A 1 128 ? -11.405 2.794 25.023 1.00 93.50 128 ASN A N 1
ATOM 1063 C CA . ASN A 1 128 ? -12.001 3.736 25.970 1.00 93.50 128 ASN A CA 1
ATOM 1064 C C . ASN A 1 128 ? -13.511 3.935 25.744 1.00 93.50 128 ASN A C 1
ATOM 1066 O O . ASN A 1 128 ? -14.075 4.878 26.290 1.00 93.50 128 ASN A O 1
ATOM 1070 N N . ASP A 1 129 ? -14.141 3.097 24.916 1.00 91.81 129 ASP A N 1
ATOM 1071 C CA . ASP A 1 129 ? -15.581 3.103 24.646 1.00 91.81 129 ASP A CA 1
ATOM 1072 C C . ASP A 1 129 ? -16.103 4.437 24.057 1.00 91.81 129 ASP A C 1
ATOM 1074 O O . ASP A 1 129 ? -17.278 4.773 24.170 1.00 91.81 129 ASP A O 1
ATOM 1078 N N . LEU A 1 130 ? -15.227 5.199 23.383 1.00 92.62 130 LEU A N 1
ATOM 1079 C CA . LEU A 1 130 ? -15.559 6.471 22.719 1.00 92.62 130 LEU A CA 1
ATOM 1080 C C . LEU A 1 130 ? -16.094 6.291 21.290 1.00 92.62 130 LEU A C 1
ATOM 1082 O O . LEU A 1 130 ? -16.536 7.260 20.679 1.00 92.62 130 LEU A O 1
ATOM 1086 N N . ILE A 1 131 ? -15.982 5.087 20.722 1.00 91.00 131 ILE A N 1
ATOM 1087 C CA . ILE A 1 131 ? -16.436 4.754 19.365 1.00 91.00 131 ILE A CA 1
ATOM 1088 C C . ILE A 1 131 ? -17.206 3.441 19.427 1.00 91.00 131 ILE A C 1
ATOM 1090 O O . ILE A 1 131 ? -16.739 2.467 20.021 1.00 91.00 131 ILE A O 1
ATOM 1094 N N . GLU A 1 132 ? -18.354 3.388 18.758 1.00 91.31 132 GLU A N 1
ATOM 1095 C CA . GLU A 1 132 ? -19.139 2.165 18.675 1.00 91.31 132 GLU A CA 1
ATOM 1096 C C . GLU A 1 132 ? -18.438 1.085 17.839 1.00 91.31 132 GLU A C 1
ATOM 1098 O O . GLU A 1 132 ? -17.866 1.334 16.773 1.00 91.31 132 GLU A O 1
ATOM 1103 N N . LYS A 1 133 ? -18.563 -0.173 18.276 1.00 91.00 133 LYS A N 1
ATOM 1104 C CA . LYS A 1 133 ? -18.001 -1.343 17.581 1.00 91.00 133 LYS A CA 1
ATOM 1105 C C . LYS A 1 133 ? -18.371 -1.385 16.095 1.00 91.00 133 LYS A C 1
ATOM 1107 O O . LYS A 1 133 ? -17.520 -1.671 15.254 1.00 91.00 133 LYS A O 1
ATOM 1112 N N . ASN A 1 134 ? -19.649 -1.177 15.772 1.00 91.06 134 ASN A N 1
ATOM 1113 C CA . ASN A 1 134 ? -20.145 -1.335 14.404 1.00 91.06 134 ASN A CA 1
ATOM 1114 C C . ASN A 1 134 ? -19.567 -0.277 13.462 1.00 91.06 134 ASN A C 1
ATOM 1116 O O . ASN A 1 134 ? -19.190 -0.615 12.337 1.00 91.06 134 ASN A O 1
ATOM 1120 N N . GLU A 1 135 ? -19.458 0.961 13.942 1.00 90.75 135 GLU A N 1
ATOM 1121 C CA . GLU A 1 135 ? -18.838 2.068 13.220 1.00 90.75 135 GLU A CA 1
ATOM 1122 C C . GLU A 1 135 ? -17.360 1.771 12.952 1.00 90.75 135 GLU A C 1
ATOM 1124 O O . GLU A 1 135 ? -16.904 1.812 11.805 1.00 90.75 135 GLU A O 1
ATOM 1129 N N . LEU A 1 136 ? -16.624 1.371 13.991 1.00 92.75 136 LEU A N 1
ATOM 1130 C CA . LEU A 1 136 ? -15.209 1.059 13.856 1.00 92.75 136 LEU A CA 1
ATOM 1131 C C . LEU A 1 136 ? -14.955 -0.113 12.904 1.00 92.75 136 LEU A C 1
ATOM 1133 O O . LEU A 1 136 ? -14.074 -0.041 12.048 1.00 92.75 136 LEU A O 1
ATOM 1137 N N . ARG A 1 137 ? -15.738 -1.187 13.027 1.00 91.94 137 ARG A N 1
ATOM 1138 C CA . ARG A 1 137 ? -15.628 -2.361 12.156 1.00 91.94 137 ARG A CA 1
ATOM 1139 C C . ARG A 1 137 ? -15.812 -1.980 10.690 1.00 91.94 137 ARG A C 1
ATOM 1141 O O . ARG A 1 137 ? -15.042 -2.430 9.844 1.00 91.94 137 ARG A O 1
ATOM 1148 N N . LEU A 1 138 ? -16.823 -1.163 10.385 1.00 93.25 138 LEU A N 1
ATOM 1149 C CA . LEU A 1 138 ? -17.073 -0.707 9.018 1.00 93.25 138 LEU A CA 1
ATOM 1150 C C . LEU A 1 138 ? -15.898 0.125 8.498 1.00 93.25 138 LEU A C 1
ATOM 1152 O O . LEU A 1 138 ? -15.426 -0.118 7.387 1.00 93.25 138 LEU A O 1
ATOM 1156 N N . ARG A 1 139 ? -15.402 1.056 9.317 1.00 93.25 139 ARG A N 1
ATOM 1157 C CA . ARG A 1 139 ? -14.276 1.920 8.963 1.00 93.25 139 ARG A CA 1
ATOM 1158 C C . ARG A 1 139 ? -13.008 1.118 8.671 1.00 93.25 139 ARG A C 1
ATOM 1160 O O . ARG A 1 139 ? -12.422 1.287 7.609 1.00 93.25 139 ARG A O 1
ATOM 1167 N N . LEU A 1 140 ? -12.610 0.206 9.562 1.00 94.31 140 LEU A N 1
ATOM 1168 C CA . LEU A 1 140 ? -11.418 -0.632 9.366 1.00 94.31 140 LEU A CA 1
ATOM 1169 C C . LEU A 1 140 ? -11.540 -1.510 8.114 1.00 94.31 140 LEU A C 1
ATOM 1171 O O . LEU A 1 140 ? -10.582 -1.626 7.352 1.00 94.31 140 LEU A O 1
ATOM 1175 N N . LYS A 1 141 ? -12.735 -2.045 7.842 1.00 94.69 141 LYS A N 1
ATOM 1176 C CA . LYS A 1 141 ? -12.994 -2.839 6.636 1.00 94.69 141 LYS A CA 1
ATOM 1177 C C . LYS A 1 141 ? -12.859 -2.020 5.351 1.00 94.69 141 LYS A C 1
ATOM 1179 O O . LYS A 1 141 ? -12.288 -2.504 4.377 1.00 94.69 141 LYS A O 1
ATOM 1184 N N . GLN A 1 142 ? -13.369 -0.788 5.330 1.00 94.25 142 GLN A N 1
ATOM 1185 C CA . GLN A 1 142 ? -13.203 0.116 4.186 1.00 94.25 142 GLN A CA 1
ATOM 1186 C C . GLN A 1 142 ? -11.728 0.449 3.947 1.00 94.25 142 GLN A C 1
ATOM 1188 O O . GLN A 1 142 ? -11.257 0.388 2.813 1.00 94.25 142 GLN A O 1
ATOM 1193 N N . GLU A 1 143 ? -10.988 0.738 5.016 1.00 93.75 143 GLU A N 1
ATOM 1194 C CA . GLU A 1 143 ? -9.556 1.021 4.938 1.00 93.75 143 GLU A CA 1
ATOM 1195 C C . GLU A 1 143 ? -8.746 -0.185 4.440 1.00 93.75 143 GLU A C 1
ATOM 1197 O O . GLU A 1 143 ? -7.891 -0.033 3.569 1.00 93.75 143 GLU A O 1
ATOM 1202 N N . SER A 1 144 ? -9.052 -1.394 4.920 1.00 93.94 144 SER A N 1
ATOM 1203 C CA . SER A 1 144 ? -8.433 -2.636 4.436 1.00 93.94 144 SER A CA 1
ATOM 1204 C C . SER A 1 144 ? -8.653 -2.837 2.931 1.00 93.94 144 SER A C 1
ATOM 1206 O O . SER A 1 144 ? -7.702 -3.089 2.186 1.00 93.94 144 SER A O 1
ATOM 1208 N N . ILE A 1 145 ? -9.889 -2.640 2.453 1.00 93.25 145 ILE A N 1
ATOM 1209 C CA . ILE A 1 145 ? -10.223 -2.731 1.023 1.00 93.25 145 ILE A CA 1
ATOM 1210 C C . ILE A 1 145 ? -9.446 -1.687 0.216 1.00 93.25 145 ILE A C 1
ATOM 1212 O O . ILE A 1 145 ? -8.893 -2.013 -0.834 1.00 93.25 145 ILE A O 1
ATOM 1216 N N . ASN A 1 146 ? -9.368 -0.446 0.697 1.00 92.75 146 ASN A N 1
ATOM 1217 C CA . ASN A 1 146 ? -8.625 0.614 0.019 1.00 92.75 146 ASN A CA 1
ATOM 1218 C C . ASN A 1 146 ? -7.132 0.281 -0.088 1.00 92.75 146 ASN A C 1
ATOM 1220 O O . ASN A 1 146 ? -6.552 0.417 -1.166 1.00 92.75 146 ASN A O 1
ATOM 1224 N N . LEU A 1 147 ? -6.519 -0.208 0.992 1.00 92.81 147 LEU A N 1
ATOM 1225 C CA . LEU A 1 147 ? -5.122 -0.647 0.987 1.00 92.81 147 LEU A CA 1
ATOM 1226 C C . LEU A 1 147 ? -4.895 -1.811 0.014 1.00 92.81 147 LEU A C 1
ATOM 1228 O O . LEU A 1 147 ? -3.909 -1.807 -0.720 1.00 92.81 147 LEU A O 1
ATOM 1232 N N . ASP A 1 148 ? -5.821 -2.768 -0.056 1.00 91.88 148 ASP A N 1
ATOM 1233 C CA . ASP A 1 148 ? -5.754 -3.887 -0.999 1.00 91.88 148 ASP A CA 1
ATOM 1234 C C . ASP A 1 148 ? -5.860 -3.428 -2.462 1.00 91.88 148 ASP A C 1
ATOM 1236 O O . ASP A 1 148 ? -5.121 -3.899 -3.330 1.00 91.88 148 ASP A O 1
ATOM 1240 N N . LEU A 1 149 ? -6.738 -2.461 -2.744 1.00 89.56 149 LEU A N 1
ATOM 1241 C CA . LEU A 1 149 ? -6.857 -1.854 -4.068 1.00 89.56 149 LEU A CA 1
ATOM 1242 C C . LEU A 1 149 ? -5.574 -1.120 -4.468 1.00 89.56 149 LEU A C 1
ATOM 1244 O O . LEU A 1 149 ? -5.137 -1.253 -5.611 1.00 89.56 149 LEU A O 1
ATOM 1248 N N . ILE A 1 150 ? -4.958 -0.377 -3.545 1.00 88.06 150 ILE A N 1
ATOM 1249 C CA . ILE A 1 150 ? -3.689 0.318 -3.794 1.00 88.06 150 ILE A CA 1
ATOM 1250 C C . ILE A 1 150 ? -2.568 -0.702 -4.034 1.00 88.06 150 ILE A C 1
ATOM 1252 O O . ILE A 1 150 ? -1.859 -0.590 -5.030 1.00 88.06 150 ILE A O 1
ATOM 1256 N N . LEU A 1 151 ? -2.446 -1.742 -3.203 1.00 88.69 151 LEU A N 1
ATOM 1257 C CA . LEU A 1 151 ? -1.465 -2.820 -3.390 1.00 88.69 151 LEU A CA 1
ATOM 1258 C C . LEU A 1 151 ? -1.610 -3.501 -4.756 1.00 88.69 151 LEU A C 1
ATOM 1260 O O . LEU A 1 151 ? -0.624 -3.691 -5.468 1.00 88.69 151 LEU A O 1
ATOM 1264 N N . LYS A 1 152 ? -2.844 -3.800 -5.176 1.00 85.50 152 LYS A N 1
ATOM 1265 C CA . LYS A 1 152 ? -3.119 -4.357 -6.508 1.00 85.50 152 LYS A CA 1
ATOM 1266 C C . LYS A 1 152 ? -2.686 -3.426 -7.634 1.00 85.50 152 LYS A C 1
ATOM 1268 O O . LYS A 1 152 ? -2.259 -3.918 -8.675 1.00 85.50 152 LYS A O 1
ATOM 1273 N N . GLN A 1 153 ? -2.754 -2.105 -7.443 1.00 83.00 153 GLN A N 1
ATOM 1274 C CA . GLN A 1 153 ? -2.254 -1.167 -8.448 1.00 83.00 153 GLN A CA 1
ATOM 1275 C C . GLN A 1 153 ? -0.753 -1.354 -8.693 1.00 83.00 153 GLN A C 1
ATOM 1277 O O . GLN A 1 153 ? -0.347 -1.395 -9.853 1.00 83.00 153 GLN A O 1
ATOM 1282 N N . TYR A 1 154 ? 0.044 -1.537 -7.631 1.00 78.62 154 TYR A N 1
ATOM 1283 C CA . TYR A 1 154 ? 1.489 -1.815 -7.717 1.00 78.62 154 TYR A CA 1
ATOM 1284 C C . TYR A 1 154 ? 1.825 -3.126 -8.435 1.00 78.62 154 TYR A C 1
ATOM 1286 O O . TYR A 1 154 ? 2.904 -3.245 -9.008 1.00 78.62 154 TYR A O 1
ATOM 1294 N N . GLY A 1 155 ? 0.891 -4.077 -8.491 1.00 71.56 155 GLY A N 1
ATOM 1295 C CA . GLY A 1 155 ? 1.049 -5.313 -9.258 1.00 71.56 155 GLY A CA 1
ATOM 1296 C C . GLY A 1 155 ? 0.929 -5.150 -10.779 1.00 71.56 155 GLY A C 1
ATOM 1297 O O . GLY A 1 155 ? 1.303 -6.064 -11.515 1.00 71.56 155 GLY A O 1
ATOM 1298 N N . TYR A 1 156 ? 0.415 -4.024 -11.290 1.00 72.44 156 TYR A N 1
ATOM 1299 C CA . TYR A 1 156 ? 0.219 -3.860 -12.730 1.00 72.44 156 TYR A CA 1
ATOM 1300 C C . TYR A 1 156 ? 1.475 -3.383 -13.466 1.00 72.44 156 TYR A C 1
ATOM 1302 O O . TYR A 1 156 ? 2.058 -2.347 -13.155 1.00 72.44 156 TYR A O 1
ATOM 1310 N N . HIS A 1 157 ? 1.806 -4.076 -14.558 1.00 62.78 157 HIS A N 1
ATOM 1311 C CA . HIS A 1 157 ? 3.004 -3.815 -15.360 1.00 62.78 157 HIS A CA 1
ATOM 1312 C C . HIS A 1 157 ? 3.054 -2.409 -15.985 1.00 62.78 157 HIS A C 1
ATOM 1314 O O . HIS A 1 157 ? 4.125 -1.821 -16.099 1.00 62.78 157 HIS A O 1
ATOM 1320 N N . TRP A 1 158 ? 1.899 -1.832 -16.338 1.00 61.91 158 TRP A N 1
ATOM 1321 C CA . TRP A 1 158 ? 1.813 -0.477 -16.899 1.00 61.91 158 TRP A CA 1
ATOM 1322 C C . TRP A 1 158 ? 2.185 0.613 -15.892 1.00 61.91 158 TRP A C 1
ATOM 1324 O O . TRP A 1 158 ? 2.508 1.728 -16.298 1.00 61.91 158 TRP A O 1
ATOM 1334 N N . MET A 1 159 ? 2.204 0.310 -14.589 1.00 62.50 159 MET A N 1
ATOM 1335 C CA . MET A 1 159 ? 2.724 1.255 -13.609 1.00 62.50 159 MET A CA 1
ATOM 1336 C C . MET A 1 159 ? 4.239 1.453 -13.762 1.00 62.50 159 MET A C 1
ATOM 1338 O O . MET A 1 159 ? 4.760 2.436 -13.261 1.00 62.50 159 MET A O 1
ATOM 1342 N N . ASN A 1 160 ? 4.960 0.603 -14.498 1.00 62.09 160 ASN A N 1
ATOM 1343 C CA . ASN A 1 160 ? 6.388 0.794 -14.788 1.00 62.09 160 ASN A CA 1
ATOM 1344 C C . ASN A 1 160 ? 6.671 1.858 -15.865 1.00 62.09 160 ASN A C 1
ATOM 1346 O O . ASN A 1 160 ? 7.831 2.183 -16.091 1.00 62.09 160 ASN A O 1
ATOM 1350 N N . SER A 1 161 ? 5.642 2.409 -16.517 1.00 64.62 161 SER A N 1
ATOM 1351 C CA . SER A 1 161 ? 5.778 3.543 -17.441 1.00 64.62 161 SER A CA 1
ATOM 1352 C C . SER A 1 161 ? 6.216 4.806 -16.698 1.00 64.62 161 SER A C 1
ATOM 1354 O O . SER A 1 161 ? 5.552 5.232 -15.747 1.00 64.62 161 SER A O 1
ATOM 1356 N N . ILE A 1 162 ? 7.290 5.449 -17.156 1.00 65.06 162 ILE A N 1
ATOM 1357 C CA . ILE A 1 162 ? 7.754 6.726 -16.604 1.00 65.06 162 ILE A CA 1
ATOM 1358 C C . ILE A 1 162 ? 6.753 7.822 -16.963 1.00 65.06 162 ILE A C 1
ATOM 1360 O O . ILE A 1 162 ? 6.383 8.624 -16.106 1.00 65.06 162 ILE A O 1
ATOM 1364 N N . LEU A 1 163 ? 6.244 7.820 -18.200 1.00 60.12 163 LEU A N 1
ATOM 1365 C CA . LEU A 1 163 ? 5.284 8.823 -18.663 1.00 60.12 163 LEU A CA 1
ATOM 1366 C C . LEU A 1 163 ? 3.982 8.780 -17.860 1.00 60.12 163 LEU A C 1
ATOM 1368 O O . LEU A 1 163 ? 3.491 9.822 -17.431 1.00 60.12 163 LEU A O 1
ATOM 1372 N N . LEU A 1 164 ? 3.445 7.590 -17.577 1.00 62.78 164 LEU A N 1
ATOM 1373 C CA . LEU A 1 164 ? 2.236 7.466 -16.753 1.00 62.78 164 LEU A CA 1
ATOM 1374 C C . LEU A 1 164 ? 2.464 7.848 -15.288 1.00 62.78 164 LEU A C 1
ATOM 1376 O O . LEU A 1 164 ? 1.508 8.226 -14.613 1.00 62.78 164 LEU A O 1
ATOM 1380 N N . ARG A 1 165 ? 3.702 7.765 -14.789 1.00 64.62 165 ARG A N 1
ATOM 1381 C CA . ARG A 1 165 ? 4.053 8.248 -13.446 1.00 64.62 165 ARG A CA 1
ATOM 1382 C C . ARG A 1 165 ? 4.186 9.766 -13.379 1.00 64.62 165 ARG A C 1
ATOM 1384 O O . ARG A 1 165 ? 3.883 10.320 -12.332 1.00 64.62 165 ARG A O 1
ATOM 1391 N N . VAL A 1 166 ? 4.631 10.417 -14.454 1.00 61.34 166 VAL A N 1
ATOM 1392 C CA . VAL A 1 166 ? 4.787 11.882 -14.521 1.00 61.34 166 VAL A CA 1
ATOM 1393 C C . VAL A 1 166 ? 3.460 12.589 -14.814 1.00 61.34 166 VAL A C 1
ATOM 1395 O O . VAL A 1 166 ? 3.238 13.689 -14.326 1.00 61.34 166 VAL A O 1
ATOM 1398 N N . ILE A 1 167 ? 2.576 11.968 -15.602 1.00 58.97 167 ILE A N 1
ATOM 1399 C CA . ILE A 1 167 ? 1.281 12.548 -16.009 1.00 58.97 167 ILE A CA 1
ATOM 1400 C C . ILE A 1 167 ? 0.180 12.348 -14.943 1.00 58.97 167 ILE A C 1
ATOM 1402 O O . ILE A 1 167 ? -0.885 12.959 -15.039 1.00 58.97 167 ILE A O 1
ATOM 1406 N N . LYS A 1 168 ? 0.411 11.482 -13.949 1.00 52.44 168 LYS A N 1
ATOM 1407 C CA . LYS A 1 168 ? -0.510 11.246 -12.824 1.00 52.44 168 LYS A CA 1
ATOM 1408 C C . LYS A 1 168 ? -0.614 12.465 -11.911 1.00 52.44 168 LYS A C 1
ATOM 1410 O O . LYS A 1 168 ? -1.760 12.748 -11.497 1.00 52.44 168 LYS A O 1
#

Sequence (168 aa):
MKLTKHVTLYFLEILFVTTIIVYIFKGADIGMDSLLSTFKEYVFAYTLYQLILLSVFKLKDSIEIDALTAMKYHTDKFQTYVEFSNKIPKEEIELINIKLAQNQKMTLNTKHREYLRNLIQIAKNYNNDLIEKNELRLRLKQESINLDLILKQYGYHWMNSILLRVIK

Secondary structure (DSSP, 8-state):
-HHHHHHHHHHHHHHHHHHHHHHHHHTT--TT--HHHHHHHHHHHHHHHHHHHIIIIIHHHHHHHHHHHHHHHHHHHHHHHHHTTPPPPHHHHHHHHHHHHH-SSSS--HHHHHHHHHHHHHHHHHHTT-S-HHHHHHHHHHHHHHHHHHHHHHT-GGGG-HHHHH--

=== Feature glossary ===
A reading guide for the features in this record.

Start from the sequence.

  · Sequence gives the chain of amino acids in standard one-letter code (A=alanine, C=cysteine, …, Y=tyrosine), read N→C. It is the only feature that is directly encoded by the gene; all structural features are derived from the folded form of this sequence.

Fold it, and you get atomic coordinates and the backbone conformation that goes with them.

  · The mmCIF table is the protein's shape written out atom by atom. For each backbone N, Cα, C, and carbonyl O, it records an (x, y, z) coordinate triple in Å plus the residue type, chain letter, and residue number.

  · Backbone dihedral angles. Every residue except chain termini has a φ (preceding-C → N → Cα → C) and a ψ (N → Cα → C → next-N). They are reported in degrees following the IUPAC sign convention. Secondary structure is essentially a statement about which (φ, ψ) basin each residue occupies.

  · DSSP 8-state secondary structure assigns each residue one of H (α-helix), G (3₁₀-helix), I (π-helix), E (extended β-strand), B (isolated β-bridge), T (hydrogen-bonded turn), S (bend), or '-' (coil). The assignment is computed from backbone hydrogen-bond geometry via the Kabsch–Sander algorithm.

  · P-SEA three-state annotation labels each residue as helix, strand, or coil based purely on the geometry of the Cα trace. It serves as a fallback when the full backbone (and thus DSSP) is unavailable.

Summarize the fold with a handful of shape descriptors and a per-residue structural alphabet.

  · Radius of gyration (Rg) is the root-mean-square distance of Cα atoms from their centroid — a single number for overall size and compactness. A globular domain of N residues has Rg ≈ 2.2·N^0.38 Å; an extended or disordered chain has a much larger Rg. The Cα contact count is the number of residue pairs whose Cα atoms are within 8 Å and are more than four positions apart in sequence — a standard proxy for tertiary packing density. The bounding box is the smallest axis-aligned box enclosing all Cα atoms.

  · Foldseek's 3Di representation compresses backbone geometry into a per-residue letter drawn from a learned twenty-state alphabet. It captures the tertiary interaction pattern around each residue — which residues are packed against it in space, regardless of where they are in sequence.

  · Accessible surface area quantifies burial. A residue with SASA near zero is packed into the hydrophobic core; one with SASA >100 Å² sits on the surface. Computed here via the Shrake–Rupley numerical algorithm with a 1.4 Å probe.

Ask how reliable the model is.

  · For AlphaFold models, the B-factor field carries pLDDT — the model's own estimate of local accuracy on a 0–100 scale. Regions with pLDDT<50 should be treated as essentially unmodeled; they often correspond to intrinsically disordered segments.

  · For experimental (PDB) structures, the B-factor (temperature factor) quantifies the positional spread of each atom in the crystal — a combination of thermal vibration and static disorder — in units of Å². High B-factors mark flexible loops or poorly resolved regions; low B-factors mark the rigid, well-ordered core.

  · PAE(i, j) answers: if I align the predicted and true structures on residue i, how far off (in Å) do I expect residue j to be? A block-diagonal PAE matrix with low values on the blocks and high values off-diagonal is the signature of a multi-domain protein with confidently predicted domains but uncertain inter-domain orientation.

Place it in context: what it resembles, what it is annotated as, and how it looks.

  · Structural nearest neighbors (via Foldseek easy-search vs the PDB). Reported per hit: target PDB id, E-value, and alignment TM-score. A TM-score above ~0.5 is the conventional threshold for 'same fold'.

  · Functional annotations link the protein to curated databases. InterPro entries identify conserved domains and families by matching the sequence against member-database signatures (Pfam, PROSITE, CDD, …). Gene Ontology (GO) terms describe molecular function, biological process, and cellular component in a controlled vocabulary. CATH places the structure in a hierarchical fold classification (Class/Architecture/Topology/Homologous-superfamily). The organism is the source species.

  · Plot images: a contact map (which residues are close in 3D, as an N×N binary image), a Ramachandran scatter (backbone torsion angles, revealing secondary-structure composition at a glance), and — for AlphaFold structures — a PAE heatmap (pairwise prediction confidence).

  · Structure images are PyMOL renders from six orthogonal camera directions. Cartoon representation draws helices as coils and strands as arrows; sticks shows the backbone as bonds; surface shows the solvent-excluded envelope. Rainbow coloring maps sequence position to hue (blue→red, N→C); chain coloring assigns a distinct color per polypeptide.